Protein AF-A0A7S2IH27-F1 (afdb_monomer_lite)

Organism: NCBI:txid327968

Secondary structure (DSSP, 8-state):
---------BHHHHHHHTT----S-TTSPPPS---B--GGG-HHHHH-HHHHSPPPPPPHHHHTT-TT-PPTTPPP--TTTTTPPPPPTT---S--------HHHHHHTT---THHHHHHHHHHTTSHHHHH--TTS---------PPPS--

Sequence (152 aa):
EMMGTMPTTTLYEQMKGKGLFKEHFHQVKPAGRSITVPLADSSERNLQPEMYYPLPQTPIGERKYRRISHEPGEITVHHGLKDQRLPGEEFRYGVRGIKGCTAADTLKAGALFGVAEYKNSCAEAIYESNKQEPLGKPYIRGHELKMLPEGF

Radius of gyration: 52.25 Å; chains: 1; bounding box: 97×28×150 Å

Foldseek 3Di:
DDPPDDDQDFPVNVCVVVVVDPDPDPVDDDDDDTDRDRPCPDPVCVVCVCVVPPDDDDDPVCLLVDPPSDDPPDDDDHSVCPPPDDDDPPDDDDDDDPPDDDPVNVVCVPVDDDPRVVVVCVVCCVDPCCQCPPPPDHRDPPDDDDDDPPDD

Structure (mmCIF, N/CA/C/O backbone):
data_AF-A0A7S2IH27-F1
#
_entry.id   AF-A0A7S2IH27-F1
#
loop_
_atom_site.group_PDB
_atom_site.id
_atom_site.type_symbol
_atom_site.label_atom_id
_atom_site.label_alt_id
_atom_site.label_comp_id
_atom_site.label_asym_id
_atom_site.label_entity_id
_atom_site.label_seq_id
_atom_site.pdbx_PDB_ins_code
_atom_site.Cartn_x
_atom_site.Cartn_y
_atom_site.Cartn_z
_atom_site.occupancy
_atom_site.B_iso_or_equiv
_atom_site.auth_seq_id
_atom_site.auth_comp_id
_atom_site.auth_asym_id
_atom_site.auth_atom_id
_atom_site.pdbx_PDB_model_num
ATOM 1 N N . GLU A 1 1 ? 33.418 -18.860 -32.053 1.00 34.69 1 GLU A N 1
ATOM 2 C CA . GLU A 1 1 ? 33.359 -18.938 -33.528 1.00 34.69 1 GLU A CA 1
ATOM 3 C C . GLU A 1 1 ? 34.208 -17.818 -34.107 1.00 34.69 1 GLU A C 1
ATOM 5 O O . GLU A 1 1 ? 34.227 -16.732 -33.540 1.00 34.69 1 GLU A O 1
ATOM 10 N N . MET A 1 2 ? 35.001 -18.109 -35.138 1.00 33.66 2 MET A N 1
ATOM 11 C CA . MET A 1 2 ? 35.945 -17.160 -35.734 1.00 33.66 2 MET A CA 1
ATOM 12 C C . MET A 1 2 ? 35.185 -15.987 -36.370 1.00 33.66 2 MET A C 1
ATOM 14 O O . MET A 1 2 ? 34.375 -16.206 -37.268 1.00 33.66 2 MET A O 1
ATOM 18 N N . MET A 1 3 ? 35.460 -14.748 -35.942 1.00 38.94 3 MET A N 1
ATOM 19 C CA . MET A 1 3 ? 35.062 -13.553 -36.694 1.00 38.94 3 MET A CA 1
ATOM 20 C C . MET A 1 3 ? 35.810 -13.568 -38.029 1.00 38.94 3 MET A C 1
ATOM 22 O O . MET A 1 3 ? 36.968 -13.162 -38.110 1.00 38.94 3 MET A O 1
ATOM 26 N N . GLY A 1 4 ? 35.158 -14.091 -39.066 1.00 40.06 4 GLY A N 1
ATOM 27 C CA . GLY A 1 4 ? 35.641 -14.001 -40.435 1.00 40.06 4 GLY A CA 1
ATOM 28 C C . GLY A 1 4 ? 35.799 -12.533 -40.817 1.00 40.06 4 GLY A C 1
ATOM 29 O O . GLY A 1 4 ? 34.869 -11.738 -40.685 1.00 40.06 4 GLY A O 1
ATOM 30 N N . THR A 1 5 ? 36.993 -12.164 -41.265 1.00 44.47 5 THR A N 1
ATOM 31 C CA . THR A 1 5 ? 37.276 -10.856 -41.853 1.00 44.47 5 THR A CA 1
ATOM 32 C C . THR A 1 5 ? 36.323 -10.629 -43.025 1.00 44.47 5 THR A C 1
ATOM 34 O O . THR A 1 5 ? 36.426 -11.315 -44.042 1.00 44.47 5 THR A O 1
ATOM 37 N N . MET A 1 6 ? 35.373 -9.702 -42.879 1.00 53.47 6 MET A N 1
ATOM 38 C CA . MET A 1 6 ? 34.481 -9.294 -43.968 1.00 53.47 6 MET A CA 1
ATOM 39 C C . MET A 1 6 ? 35.316 -8.864 -45.187 1.00 53.47 6 MET A C 1
ATOM 41 O O . MET A 1 6 ? 36.297 -8.136 -45.007 1.00 53.47 6 MET A O 1
ATOM 45 N N . PRO A 1 7 ? 34.953 -9.269 -46.418 1.00 55.09 7 PRO A N 1
ATOM 46 C CA . PRO A 1 7 ? 35.707 -8.895 -47.605 1.00 55.09 7 PRO A CA 1
ATOM 47 C C . PRO A 1 7 ? 35.616 -7.379 -47.799 1.00 55.09 7 PRO A C 1
ATOM 49 O O . PRO A 1 7 ? 34.535 -6.816 -47.970 1.00 55.09 7 PRO A O 1
ATOM 52 N N . THR A 1 8 ? 36.758 -6.697 -47.755 1.00 56.47 8 THR A N 1
ATOM 53 C CA . THR A 1 8 ? 36.864 -5.286 -48.130 1.00 56.47 8 THR A CA 1
ATOM 54 C C . THR A 1 8 ? 36.680 -5.172 -49.640 1.00 56.47 8 THR A C 1
ATOM 56 O O . THR A 1 8 ? 37.641 -5.314 -50.390 1.00 56.47 8 THR A O 1
ATOM 59 N N . THR A 1 9 ? 35.450 -4.948 -50.101 1.00 66.06 9 THR A N 1
ATOM 60 C CA . THR A 1 9 ? 35.179 -4.649 -51.513 1.00 66.06 9 THR A CA 1
ATOM 61 C C . THR A 1 9 ? 35.623 -3.228 -51.823 1.00 66.06 9 THR A C 1
ATOM 63 O O . THR A 1 9 ? 35.250 -2.285 -51.122 1.00 66.06 9 THR A O 1
ATOM 66 N N . THR A 1 10 ? 36.410 -3.051 -52.877 1.00 75.31 10 THR A N 1
ATOM 67 C CA . THR A 1 10 ? 36.810 -1.710 -53.320 1.00 75.31 10 THR A CA 1
ATOM 68 C C . THR A 1 10 ? 35.607 -0.960 -53.908 1.00 75.31 10 THR A C 1
ATOM 70 O O . THR A 1 10 ? 34.702 -1.574 -54.477 1.00 75.31 10 THR A O 1
ATOM 73 N N . LEU A 1 11 ? 35.586 0.380 -53.819 1.00 73.81 11 LEU A N 1
ATOM 74 C CA . LEU A 1 11 ? 34.517 1.200 -54.422 1.00 73.81 11 LEU A CA 1
ATOM 75 C C . LEU A 1 11 ? 34.322 0.875 -55.915 1.00 73.81 11 LEU A C 1
ATOM 77 O O . LEU A 1 11 ? 33.201 0.840 -56.418 1.00 73.81 11 LEU A O 1
ATOM 81 N N . TYR A 1 12 ? 35.423 0.585 -56.611 1.00 76.38 12 TYR A N 1
ATOM 82 C CA . TYR A 1 12 ? 35.415 0.191 -58.014 1.00 76.38 12 TYR A CA 1
ATOM 83 C C . TYR A 1 12 ? 34.626 -1.105 -58.257 1.00 76.38 12 TYR A C 1
ATOM 85 O O . TYR A 1 12 ? 33.735 -1.130 -59.102 1.00 76.38 12 TYR A O 1
ATOM 93 N N . GLU A 1 13 ? 34.887 -2.167 -57.494 1.00 78.69 13 GLU A N 1
ATOM 94 C CA . GLU A 1 13 ? 34.153 -3.435 -57.620 1.00 78.69 13 GLU A CA 1
ATOM 95 C C . GLU A 1 13 ? 32.666 -3.264 -57.298 1.00 78.69 13 GLU A C 1
ATOM 97 O O . GLU A 1 13 ? 31.808 -3.807 -57.996 1.00 78.69 13 GLU A O 1
ATOM 102 N N . GLN A 1 14 ? 32.350 -2.445 -56.292 1.00 75.94 14 GLN A N 1
ATOM 103 C CA . GLN A 1 14 ? 30.973 -2.143 -55.915 1.00 75.94 14 GLN A CA 1
ATOM 104 C C . GLN A 1 14 ? 30.220 -1.397 -57.028 1.00 75.94 14 GLN A C 1
ATOM 106 O O . GLN A 1 14 ? 29.089 -1.751 -57.363 1.00 75.94 14 GLN A O 1
ATOM 111 N N . MET A 1 15 ? 30.831 -0.365 -57.615 1.00 77.12 15 MET A N 1
ATOM 112 C CA . MET A 1 15 ? 30.229 0.413 -58.702 1.00 77.12 15 MET A CA 1
ATOM 113 C C . MET A 1 15 ? 30.107 -0.399 -59.996 1.00 77.12 15 MET A C 1
ATOM 115 O O . MET A 1 15 ? 29.118 -0.245 -60.716 1.00 77.12 15 MET A O 1
ATOM 119 N N . LYS A 1 16 ? 31.059 -1.307 -60.254 1.00 80.00 16 LYS A N 1
ATOM 120 C CA . LYS A 1 16 ? 30.997 -2.260 -61.366 1.00 80.00 16 LYS A CA 1
ATOM 121 C C . LYS A 1 16 ? 29.837 -3.241 -61.208 1.00 80.00 16 LYS A C 1
ATOM 123 O O . LYS A 1 16 ? 29.059 -3.401 -62.141 1.00 80.00 16 LYS A O 1
ATOM 128 N N . GLY A 1 17 ? 29.662 -3.831 -60.023 1.00 79.69 17 GLY A N 1
ATOM 129 C CA . GLY A 1 17 ? 28.531 -4.722 -59.735 1.00 79.69 17 GLY A CA 1
ATOM 130 C C . GLY A 1 17 ? 27.166 -4.031 -59.846 1.00 79.69 17 GLY A C 1
ATOM 131 O O . GLY A 1 17 ? 26.196 -4.649 -60.272 1.00 79.69 17 GLY A O 1
ATOM 132 N N . LYS A 1 18 ? 27.096 -2.732 -59.526 1.00 81.81 18 LYS A N 1
ATOM 133 C CA . LYS A 1 18 ? 25.882 -1.909 -59.675 1.00 81.81 18 LYS A CA 1
ATOM 134 C C . LYS A 1 18 ? 25.623 -1.425 -61.110 1.00 81.81 18 LYS A C 1
ATOM 136 O O . LYS A 1 18 ? 24.619 -0.759 -61.334 1.00 81.81 18 LYS A O 1
ATOM 141 N N . GLY A 1 19 ? 26.517 -1.705 -62.063 1.00 81.69 19 GLY A N 1
ATOM 142 C CA . GLY A 1 19 ? 26.372 -1.266 -63.456 1.00 81.69 19 GLY A CA 1
ATOM 143 C C . GLY A 1 19 ? 26.432 0.254 -63.645 1.00 81.69 19 GLY A C 1
ATOM 144 O O . GLY A 1 19 ? 25.926 0.773 -64.634 1.00 81.69 19 GLY A O 1
ATOM 145 N N . LEU A 1 20 ? 27.035 0.984 -62.698 1.00 79.12 20 LEU A N 1
ATOM 146 C CA . LEU A 1 20 ? 27.126 2.450 -62.742 1.00 79.12 20 LEU A CA 1
ATOM 147 C C . LEU A 1 20 ? 28.209 2.948 -63.709 1.00 79.12 20 LEU A C 1
ATOM 149 O O . LEU A 1 20 ? 28.231 4.127 -64.061 1.00 79.12 20 LEU A O 1
ATOM 153 N N . PHE A 1 21 ? 29.116 2.066 -64.136 1.00 77.88 21 PHE A N 1
ATOM 154 C CA . PHE A 1 21 ? 30.118 2.390 -65.140 1.00 77.88 21 PHE A CA 1
ATOM 155 C C . PHE A 1 21 ? 29.574 2.162 -66.544 1.00 77.88 21 PHE A C 1
ATOM 157 O O . PHE A 1 21 ? 29.159 1.062 -66.904 1.00 77.88 21 PHE A O 1
ATOM 164 N N . LYS A 1 22 ? 29.669 3.199 -67.376 1.00 73.06 22 LYS A N 1
ATOM 165 C CA . LYS A 1 22 ? 29.538 3.062 -68.823 1.00 73.06 22 LYS A CA 1
ATOM 166 C C . LYS A 1 22 ? 30.888 2.602 -69.376 1.00 73.06 22 LYS A C 1
ATOM 168 O O . LYS A 1 22 ? 31.740 3.419 -69.717 1.00 73.06 22 LYS A O 1
ATOM 173 N N . GLU A 1 23 ? 31.124 1.293 -69.379 1.00 67.81 23 GLU A N 1
ATOM 174 C CA . GLU A 1 23 ? 32.375 0.728 -69.890 1.00 67.81 23 GLU A CA 1
ATOM 175 C C . GLU A 1 23 ? 32.394 0.823 -71.427 1.00 67.81 23 GLU A C 1
ATOM 177 O O . GLU A 1 23 ? 31.712 0.083 -72.128 1.00 67.81 23 GLU A O 1
ATOM 182 N N . HIS A 1 24 ? 33.177 1.759 -71.973 1.00 70.88 24 HIS A N 1
ATOM 183 C CA . HIS A 1 24 ? 33.409 1.839 -73.421 1.00 70.88 24 HIS A CA 1
ATOM 184 C C . HIS A 1 24 ? 34.331 0.714 -73.923 1.00 70.88 24 HIS A C 1
ATOM 186 O O . HIS A 1 24 ? 34.202 0.275 -75.063 1.00 70.88 24 HIS A O 1
ATOM 192 N N . PHE A 1 25 ? 35.228 0.216 -73.061 1.00 74.81 25 PHE A N 1
ATOM 193 C CA . PHE A 1 25 ? 36.188 -0.845 -73.372 1.00 74.81 25 PHE A CA 1
ATOM 194 C C . PHE A 1 25 ? 36.342 -1.806 -72.183 1.00 74.81 25 PHE A C 1
ATOM 196 O O . PHE A 1 25 ? 37.187 -1.600 -71.316 1.00 74.81 25 PHE A O 1
ATOM 203 N N . HIS A 1 26 ? 35.562 -2.890 -72.161 1.00 69.56 26 HIS A N 1
ATOM 204 C CA . HIS A 1 26 ? 35.528 -3.863 -71.052 1.00 69.56 26 HIS A CA 1
ATOM 205 C C . HIS A 1 26 ? 36.870 -4.568 -70.759 1.00 69.56 26 HIS A C 1
ATOM 207 O O . HIS A 1 26 ? 37.068 -5.130 -69.683 1.00 69.56 26 HIS A O 1
ATOM 213 N N . GLN A 1 27 ? 37.793 -4.576 -71.725 1.00 80.19 27 GLN A N 1
ATOM 214 C CA . GLN A 1 27 ? 39.084 -5.266 -71.621 1.00 80.19 27 GLN A CA 1
ATOM 215 C C . GLN A 1 27 ? 40.177 -4.414 -70.959 1.00 80.19 27 GLN A C 1
ATOM 217 O O . GLN A 1 27 ? 41.196 -4.952 -70.529 1.00 80.19 27 GLN A O 1
ATOM 222 N N . VAL A 1 28 ? 39.985 -3.095 -70.864 1.00 78.00 28 VAL A N 1
ATOM 223 C CA . VAL A 1 28 ? 40.995 -2.177 -70.329 1.00 78.00 28 VAL A CA 1
ATOM 224 C C . VAL A 1 28 ? 40.669 -1.868 -68.874 1.00 78.00 28 VAL A C 1
ATOM 226 O O . VAL A 1 28 ? 39.626 -1.298 -68.563 1.00 78.00 28 VAL A O 1
ATOM 229 N N . LYS A 1 29 ? 41.574 -2.237 -67.961 1.00 72.94 29 LYS A N 1
ATOM 230 C CA . LYS A 1 29 ? 41.436 -1.886 -66.543 1.00 72.94 29 LYS A CA 1
ATOM 231 C C . LYS A 1 29 ? 41.686 -0.383 -66.359 1.00 72.94 29 LYS A C 1
ATOM 233 O O . LYS A 1 29 ? 42.653 0.128 -66.925 1.00 72.94 29 LYS A O 1
ATOM 238 N N . PRO A 1 30 ? 40.875 0.325 -65.557 1.00 76.06 30 PRO A N 1
ATOM 239 C CA . PRO A 1 30 ? 41.142 1.723 -65.256 1.00 76.06 30 PRO A CA 1
ATOM 240 C C . PRO A 1 30 ? 42.423 1.851 -64.428 1.00 76.06 30 PRO A C 1
ATOM 242 O O . PRO A 1 30 ? 42.680 1.057 -63.521 1.00 76.06 30 PRO A O 1
ATOM 245 N N . ALA A 1 31 ? 43.222 2.868 -64.736 1.00 76.19 31 ALA A N 1
ATOM 246 C CA . ALA A 1 31 ? 44.395 3.227 -63.955 1.00 76.19 31 ALA A CA 1
ATOM 247 C C . ALA A 1 31 ? 43.991 4.202 -62.838 1.00 76.19 31 ALA A C 1
ATOM 249 O O . ALA A 1 31 ? 43.363 5.225 -63.103 1.00 76.19 31 ALA A O 1
ATOM 250 N N . GLY A 1 32 ? 44.340 3.895 -61.587 1.00 78.50 32 GLY A N 1
ATOM 251 C CA . GLY A 1 32 ? 44.062 4.766 -60.443 1.00 78.50 32 GLY A CA 1
ATOM 252 C C . GLY A 1 32 ? 43.978 4.016 -59.115 1.00 78.50 32 GLY A C 1
ATOM 253 O O . GLY A 1 32 ? 43.843 2.794 -59.077 1.00 78.50 32 GLY A O 1
ATOM 254 N N . ARG A 1 33 ? 44.060 4.756 -58.003 1.00 77.75 33 ARG A N 1
ATOM 255 C CA . ARG A 1 33 ? 43.901 4.201 -56.653 1.00 77.75 33 ARG A CA 1
ATOM 256 C C . ARG A 1 33 ? 42.415 4.122 -56.312 1.00 77.75 33 ARG A C 1
ATOM 258 O O . ARG A 1 33 ? 41.771 5.151 -56.134 1.00 77.75 33 ARG A O 1
ATOM 265 N N . SER A 1 34 ? 41.873 2.915 -56.182 1.00 75.44 34 SER A N 1
ATOM 266 C CA . SER A 1 34 ? 40.530 2.728 -55.631 1.00 75.44 34 SER A CA 1
ATOM 267 C C . SER A 1 34 ? 40.554 2.949 -54.121 1.00 75.44 34 SER A C 1
ATOM 269 O O . SER A 1 34 ? 41.383 2.362 -53.421 1.00 75.44 34 SER A O 1
ATOM 271 N N . ILE A 1 35 ? 39.629 3.757 -53.607 1.00 74.56 35 ILE A N 1
ATOM 272 C CA . ILE A 1 35 ? 39.414 3.856 -52.164 1.00 74.56 35 ILE A CA 1
ATOM 273 C C . ILE A 1 35 ? 38.787 2.554 -51.654 1.00 74.56 35 ILE A C 1
ATOM 275 O O . ILE A 1 35 ? 37.794 2.054 -52.193 1.00 74.56 35 ILE A O 1
ATOM 279 N N . THR A 1 36 ? 39.397 1.979 -50.623 1.00 72.62 36 THR A N 1
ATOM 280 C CA . THR A 1 36 ? 38.790 0.912 -49.834 1.00 72.62 36 THR A CA 1
ATOM 281 C C . THR A 1 36 ? 37.828 1.579 -48.869 1.00 72.62 36 THR A C 1
ATOM 283 O O . THR A 1 36 ? 38.269 2.210 -47.911 1.00 72.62 36 THR A O 1
ATOM 286 N N . VAL A 1 37 ? 36.529 1.483 -49.139 1.00 66.25 37 VAL A N 1
ATOM 287 C CA . VAL A 1 37 ? 35.520 1.846 -48.145 1.00 66.25 37 VAL A CA 1
ATOM 288 C C . VAL A 1 37 ? 35.384 0.627 -47.237 1.00 66.25 37 VAL A C 1
ATOM 290 O O . VAL A 1 37 ? 34.972 -0.430 -47.725 1.00 66.25 37 VAL A O 1
ATOM 293 N N . PRO A 1 38 ? 35.772 0.702 -45.951 1.00 68.25 38 PRO A N 1
ATOM 294 C CA . PRO A 1 38 ? 35.488 -0.381 -45.027 1.00 68.25 38 PRO A CA 1
ATOM 295 C C . PRO A 1 38 ? 33.977 -0.588 -45.039 1.00 68.25 38 PRO A C 1
ATOM 297 O O . PRO A 1 38 ? 33.228 0.362 -44.833 1.00 68.25 38 PRO A O 1
ATOM 300 N N . LEU A 1 39 ? 33.508 -1.816 -45.270 1.00 65.69 39 LEU A N 1
ATOM 301 C CA . LEU A 1 39 ? 32.069 -2.105 -45.287 1.00 65.69 39 LEU A CA 1
ATOM 302 C C . LEU A 1 39 ? 31.387 -1.671 -43.972 1.00 65.69 39 LEU A C 1
ATOM 304 O O . LEU A 1 39 ? 30.192 -1.405 -43.949 1.00 65.69 39 LEU A O 1
ATOM 308 N N . ALA A 1 40 ? 32.161 -1.566 -42.888 1.00 66.06 40 ALA A N 1
ATOM 309 C CA . ALA A 1 40 ? 31.737 -1.056 -41.593 1.00 66.06 40 ALA A CA 1
ATOM 310 C C . ALA A 1 40 ? 31.374 0.447 -41.555 1.00 66.06 40 ALA A C 1
ATOM 312 O O . ALA A 1 40 ? 30.651 0.836 -40.645 1.00 66.06 40 ALA A O 1
ATOM 313 N N . ASP A 1 41 ? 31.802 1.262 -42.525 1.00 73.38 41 ASP A N 1
ATOM 314 C CA . ASP A 1 41 ? 31.659 2.732 -42.512 1.00 73.38 41 ASP A CA 1
ATOM 315 C C . ASP A 1 41 ? 30.734 3.273 -43.626 1.00 73.38 41 ASP A C 1
ATOM 317 O O . ASP A 1 41 ? 30.852 4.395 -44.114 1.00 73.38 41 ASP A O 1
ATOM 321 N N . SER A 1 42 ? 29.804 2.445 -44.105 1.00 80.50 42 SER A N 1
ATOM 322 C CA . SER A 1 42 ? 28.766 2.896 -45.041 1.00 80.50 42 SER A CA 1
ATOM 323 C C . SER A 1 42 ? 27.756 3.822 -44.346 1.00 80.50 42 SER A C 1
ATOM 325 O O . SER A 1 42 ? 27.396 3.575 -43.193 1.00 80.50 42 SER A O 1
ATOM 327 N N . SER A 1 43 ? 27.198 4.803 -45.066 1.00 82.19 43 SER A N 1
ATOM 328 C CA . SER A 1 43 ? 26.167 5.708 -44.526 1.00 82.19 43 SER A CA 1
ATOM 329 C C . SER A 1 43 ? 24.938 4.975 -43.980 1.00 82.19 43 SER A C 1
ATOM 331 O O . SER A 1 43 ? 24.396 5.379 -42.958 1.00 82.19 43 SER A O 1
ATOM 333 N N . GLU A 1 44 ? 24.527 3.877 -44.615 1.00 83.88 44 GLU A N 1
ATOM 334 C CA . GLU A 1 44 ? 23.402 3.040 -44.177 1.00 83.88 44 GLU A CA 1
ATOM 335 C C . GLU A 1 44 ? 23.624 2.485 -42.761 1.00 83.88 44 GLU A C 1
ATOM 337 O O . GLU A 1 44 ? 22.772 2.633 -41.886 1.00 83.88 44 GLU A O 1
ATOM 342 N N . ARG A 1 45 ? 24.817 1.935 -42.503 1.00 83.56 45 ARG A N 1
ATOM 343 C CA . ARG A 1 45 ? 25.194 1.411 -41.181 1.00 83.56 45 ARG A CA 1
ATOM 344 C C . ARG A 1 45 ? 25.325 2.496 -40.119 1.00 83.56 45 ARG A C 1
ATOM 346 O O . ARG A 1 45 ? 24.996 2.245 -38.965 1.00 83.56 45 ARG A O 1
ATOM 353 N N . ASN A 1 46 ? 25.764 3.691 -40.511 1.00 82.44 46 ASN A N 1
ATOM 354 C CA . ASN A 1 46 ? 25.876 4.837 -39.608 1.00 82.44 46 ASN A CA 1
ATOM 355 C C . ASN A 1 46 ? 24.499 5.423 -39.245 1.00 82.44 46 ASN A C 1
ATOM 357 O O . ASN A 1 46 ? 24.323 5.921 -38.136 1.00 82.44 46 ASN A O 1
ATOM 361 N N . LEU A 1 47 ? 23.514 5.342 -40.149 1.00 87.56 47 LEU A N 1
ATOM 362 C CA . LEU A 1 47 ? 22.137 5.779 -39.893 1.00 87.56 47 LEU A CA 1
ATOM 363 C C . LEU A 1 47 ? 21.352 4.790 -39.023 1.00 87.56 47 LEU A C 1
ATOM 365 O O . LEU A 1 47 ? 20.500 5.212 -38.244 1.00 87.56 47 LEU A O 1
ATOM 369 N N . GLN A 1 48 ? 21.621 3.488 -39.151 1.00 85.88 48 GLN A N 1
ATOM 370 C CA . GLN A 1 48 ? 20.918 2.432 -38.414 1.00 85.88 48 GLN A CA 1
ATOM 371 C C . GLN A 1 48 ? 21.883 1.541 -37.619 1.00 85.88 48 GLN A C 1
ATOM 373 O O . GLN A 1 48 ? 21.943 0.330 -37.852 1.00 85.88 48 GLN A O 1
ATOM 378 N N . PRO A 1 49 ? 22.630 2.102 -36.651 1.00 83.38 49 PRO A N 1
ATOM 379 C CA . PRO A 1 49 ? 23.621 1.339 -35.901 1.00 83.38 49 PRO A CA 1
ATOM 380 C C . PRO A 1 49 ? 22.988 0.175 -35.131 1.00 83.38 49 PRO A C 1
ATOM 382 O O . PRO A 1 49 ? 23.588 -0.888 -35.062 1.00 83.38 49 PRO A O 1
ATOM 385 N N . GLU A 1 50 ? 21.751 0.320 -34.654 1.00 84.25 50 GLU A N 1
ATOM 386 C CA . GLU A 1 50 ? 21.015 -0.718 -33.913 1.00 84.25 50 GLU A CA 1
ATOM 387 C C . GLU A 1 50 ? 20.863 -2.043 -34.687 1.00 84.25 50 GLU A C 1
ATOM 389 O O . GLU A 1 50 ? 20.839 -3.113 -34.082 1.00 84.25 50 GLU A O 1
ATOM 394 N N . MET A 1 51 ? 20.780 -1.997 -36.024 1.00 85.88 51 MET A N 1
ATOM 395 C CA . MET A 1 51 ? 20.588 -3.192 -36.859 1.00 85.88 51 MET A CA 1
ATOM 396 C C . MET A 1 51 ? 21.904 -3.921 -37.161 1.00 85.88 51 MET A C 1
ATOM 398 O O . MET A 1 51 ? 21.932 -5.149 -37.231 1.00 85.88 51 MET A O 1
ATOM 402 N N . TYR A 1 52 ? 22.996 -3.177 -37.354 1.00 84.81 52 TYR A N 1
ATOM 403 C CA . TYR A 1 52 ? 24.294 -3.736 -37.755 1.00 84.81 52 TY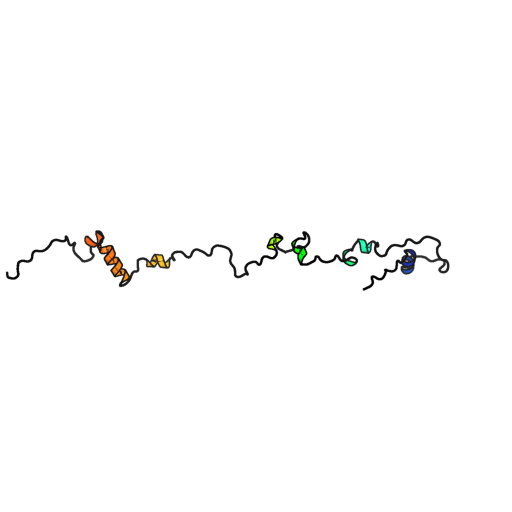R A CA 1
ATOM 404 C C . TYR A 1 52 ? 25.262 -3.928 -36.582 1.00 84.81 52 TYR A C 1
ATOM 406 O O . TYR A 1 52 ? 26.152 -4.776 -36.653 1.00 84.81 52 TYR A O 1
ATOM 414 N N . TYR A 1 53 ? 25.082 -3.156 -35.511 1.00 84.75 53 TYR A N 1
ATOM 415 C CA . TYR A 1 53 ? 25.888 -3.138 -34.293 1.00 84.75 53 TYR A CA 1
ATOM 416 C C . TYR A 1 53 ? 24.960 -3.197 -33.068 1.00 84.75 53 TYR A C 1
ATOM 418 O O . TYR A 1 53 ? 24.839 -2.211 -32.337 1.00 84.75 53 TYR A O 1
ATOM 426 N N . PRO A 1 54 ? 24.273 -4.333 -32.840 1.00 83.19 54 PRO A N 1
ATOM 427 C CA . PRO A 1 54 ? 23.321 -4.445 -31.745 1.00 83.19 54 PRO A CA 1
ATOM 428 C C . PRO A 1 54 ? 24.022 -4.205 -30.407 1.00 83.19 54 PRO A C 1
ATOM 430 O O . PRO A 1 54 ? 25.052 -4.821 -30.107 1.00 83.19 54 PRO A O 1
ATOM 433 N N . LEU A 1 55 ? 23.458 -3.313 -29.589 1.00 82.38 55 LEU A N 1
ATOM 434 C CA . LEU A 1 55 ? 24.010 -3.039 -28.271 1.00 82.38 55 LEU A CA 1
ATOM 435 C C . LEU A 1 55 ? 23.864 -4.287 -27.388 1.00 82.38 55 LEU A C 1
ATOM 437 O O . LEU A 1 55 ? 22.776 -4.868 -27.307 1.00 82.38 55 LEU A O 1
ATOM 441 N N . PRO A 1 56 ? 24.925 -4.700 -26.673 1.00 86.62 56 PRO A N 1
ATOM 442 C CA . PRO A 1 56 ? 24.796 -5.773 -25.705 1.00 86.62 56 PRO A CA 1
ATOM 443 C C . PRO A 1 56 ? 23.811 -5.356 -24.610 1.00 86.62 56 PRO A C 1
ATOM 445 O O . PRO A 1 56 ? 23.850 -4.231 -24.098 1.00 86.62 56 PRO A O 1
ATOM 448 N N . GLN A 1 57 ? 22.923 -6.274 -24.228 1.00 84.94 57 GLN A N 1
ATOM 449 C CA . GLN A 1 57 ? 21.969 -6.007 -23.160 1.00 84.94 57 GLN A CA 1
ATOM 450 C C . GLN A 1 57 ? 22.682 -5.786 -21.826 1.00 84.94 57 GLN A C 1
ATOM 452 O O . GLN A 1 57 ? 23.724 -6.372 -21.533 1.00 84.94 57 GLN A O 1
ATOM 457 N N . THR A 1 58 ? 22.069 -4.966 -20.972 1.00 85.88 58 THR A N 1
ATOM 458 C CA . THR A 1 58 ? 22.593 -4.747 -19.623 1.00 85.88 58 THR A CA 1
ATOM 459 C C . THR A 1 58 ? 22.468 -6.039 -18.799 1.00 85.88 58 THR A C 1
ATOM 461 O O . THR A 1 58 ? 21.370 -6.615 -18.766 1.00 85.88 58 THR A O 1
ATOM 464 N N . PRO A 1 59 ? 23.531 -6.480 -18.099 1.00 88.81 59 PRO A N 1
ATOM 465 C CA . PRO A 1 59 ? 23.479 -7.624 -17.191 1.00 88.81 59 PRO A CA 1
ATOM 466 C C . PRO A 1 59 ? 22.417 -7.446 -16.101 1.00 88.81 59 PRO A C 1
ATOM 468 O O . PRO A 1 59 ? 22.268 -6.357 -15.550 1.00 88.81 59 PRO A O 1
ATOM 471 N N . ILE A 1 60 ? 21.698 -8.518 -15.756 1.00 86.06 60 ILE A N 1
ATOM 472 C CA . ILE A 1 60 ? 20.523 -8.465 -14.863 1.00 86.06 60 ILE A CA 1
ATOM 473 C C . ILE A 1 60 ? 20.855 -7.824 -13.504 1.00 86.06 60 ILE A C 1
ATOM 475 O O . ILE A 1 60 ? 20.119 -6.950 -13.052 1.00 86.06 60 ILE A O 1
ATOM 479 N N . GLY A 1 61 ? 21.984 -8.192 -12.886 1.00 85.88 61 GLY A N 1
ATOM 480 C CA . GLY A 1 61 ? 22.388 -7.661 -11.577 1.00 85.88 61 GLY A CA 1
ATOM 481 C C . GLY A 1 61 ? 22.744 -6.169 -11.578 1.00 85.88 61 GLY A C 1
ATOM 482 O O . GLY A 1 61 ? 22.601 -5.498 -10.558 1.00 85.88 61 GLY A O 1
ATOM 483 N N . GLU A 1 62 ? 23.158 -5.633 -12.727 1.00 87.38 62 GLU A N 1
ATOM 484 C CA . GLU A 1 62 ? 23.567 -4.233 -12.874 1.00 87.38 62 GLU A CA 1
ATOM 485 C C . GLU A 1 62 ? 22.429 -3.320 -13.335 1.00 87.38 62 GLU A C 1
ATOM 487 O O . GLU A 1 62 ? 22.515 -2.102 -13.163 1.00 87.38 62 GLU A O 1
ATOM 492 N N . ARG A 1 63 ? 21.343 -3.886 -13.890 1.00 86.56 63 ARG A N 1
ATOM 493 C CA . ARG A 1 63 ? 20.186 -3.115 -14.379 1.00 86.56 63 ARG A CA 1
ATOM 494 C C . ARG A 1 63 ? 19.680 -2.153 -13.315 1.00 86.56 63 ARG A C 1
ATOM 496 O O . ARG A 1 63 ? 19.526 -0.975 -13.599 1.00 86.56 63 ARG A O 1
ATOM 503 N N . LYS A 1 64 ? 19.545 -2.594 -12.062 1.00 86.50 64 LYS A N 1
ATOM 504 C CA . LYS A 1 64 ? 19.012 -1.741 -10.989 1.00 86.50 64 LYS A CA 1
ATOM 505 C C . LYS A 1 64 ? 19.796 -0.449 -10.746 1.00 86.50 64 LYS A C 1
ATOM 507 O O . LYS A 1 64 ? 19.193 0.486 -10.237 1.00 86.50 64 LYS A O 1
ATOM 512 N N . TYR A 1 65 ? 21.077 -0.378 -11.121 1.00 87.25 65 TYR A N 1
ATOM 513 C CA . TYR A 1 65 ? 21.932 0.807 -10.969 1.00 87.25 65 TYR A CA 1
ATOM 514 C C . TYR A 1 65 ? 22.008 1.677 -12.236 1.00 87.25 65 TYR A C 1
ATOM 516 O O . TYR A 1 65 ? 22.522 2.794 -12.192 1.00 87.25 65 TYR A O 1
ATOM 524 N N . ARG A 1 66 ? 21.519 1.194 -13.387 1.00 84.94 66 ARG A N 1
ATOM 525 C CA . ARG A 1 66 ? 21.614 1.919 -14.660 1.00 84.94 66 ARG A CA 1
ATOM 526 C C . ARG A 1 66 ? 20.470 2.907 -14.849 1.00 84.94 66 ARG A C 1
ATOM 528 O O . ARG A 1 66 ? 19.314 2.508 -14.955 1.00 84.94 66 ARG A O 1
ATOM 535 N N . ARG A 1 67 ? 20.831 4.171 -15.101 1.00 78.81 67 ARG A N 1
ATOM 536 C CA . ARG A 1 67 ? 19.908 5.283 -15.401 1.00 78.81 67 ARG A CA 1
ATOM 537 C C . ARG A 1 67 ? 18.935 5.017 -16.561 1.00 78.81 67 ARG A C 1
ATOM 539 O O . ARG A 1 67 ? 17.813 5.495 -16.523 1.00 78.81 67 ARG A O 1
ATOM 546 N N . ILE A 1 68 ? 19.378 4.304 -17.598 1.00 72.44 68 ILE A N 1
ATOM 547 C CA . ILE A 1 68 ? 18.630 4.118 -18.862 1.00 72.44 68 ILE A CA 1
ATOM 548 C C . ILE A 1 68 ? 17.846 2.791 -18.873 1.00 72.44 68 ILE A C 1
ATOM 550 O O . ILE A 1 68 ? 17.098 2.514 -19.797 1.00 72.44 68 ILE A O 1
ATOM 554 N N . SER A 1 69 ? 17.995 1.950 -17.847 1.00 70.25 69 SER A N 1
ATOM 555 C CA . SER A 1 69 ? 17.416 0.597 -17.852 1.00 70.25 69 SER A CA 1
ATOM 556 C C . SER A 1 69 ? 15.932 0.523 -17.480 1.00 70.25 69 SER A C 1
ATOM 558 O O . SER A 1 69 ? 15.395 -0.578 -17.380 1.00 70.25 69 SER A O 1
ATOM 560 N N . HIS A 1 70 ? 15.290 1.666 -17.240 1.00 77.00 70 HIS A N 1
ATOM 561 C CA . HIS A 1 70 ? 13.888 1.727 -16.855 1.00 77.00 70 HIS A CA 1
ATOM 562 C C . HIS A 1 70 ? 13.005 1.669 -18.093 1.00 77.00 70 HIS A C 1
ATOM 564 O O . HIS A 1 70 ? 13.074 2.546 -18.957 1.00 77.00 70 HIS A O 1
ATOM 570 N N . GLU A 1 71 ? 12.183 0.629 -18.172 1.00 82.50 71 GLU A N 1
ATOM 571 C CA . GLU A 1 71 ? 11.183 0.511 -19.223 1.00 82.50 71 GLU A CA 1
ATOM 572 C C . GLU A 1 71 ? 10.057 1.533 -19.010 1.00 82.50 71 GLU A C 1
ATOM 574 O O . GLU A 1 71 ? 9.739 1.901 -17.871 1.00 82.50 71 GLU A O 1
ATOM 579 N N . PRO A 1 72 ? 9.438 2.020 -20.096 1.00 86.81 72 PRO A N 1
ATOM 580 C CA . PRO A 1 72 ? 8.289 2.902 -19.981 1.00 86.81 72 PRO A CA 1
ATOM 581 C C . PRO A 1 72 ? 7.163 2.204 -19.204 1.00 86.81 72 PRO A C 1
ATOM 583 O O . PRO A 1 72 ? 6.766 1.090 -19.530 1.00 86.81 72 PRO A O 1
ATOM 586 N N . GLY A 1 73 ? 6.641 2.879 -18.176 1.00 85.50 73 GLY A N 1
ATOM 587 C CA . GLY A 1 73 ? 5.595 2.343 -17.298 1.00 85.50 73 GLY A CA 1
ATOM 588 C C . GLY A 1 73 ? 6.106 1.632 -16.040 1.00 85.50 73 GLY A C 1
ATOM 589 O O . GLY A 1 73 ? 5.291 1.264 -15.196 1.00 85.50 73 GLY A O 1
ATOM 590 N N . GLU A 1 74 ? 7.423 1.477 -15.862 1.00 85.94 74 GLU A N 1
ATOM 591 C CA . GLU A 1 74 ? 7.988 0.973 -14.607 1.00 85.94 74 GLU A CA 1
ATOM 592 C C . GLU A 1 74 ? 7.932 2.053 -13.507 1.00 85.94 74 GLU A C 1
ATOM 594 O O . GLU A 1 74 ? 8.193 3.234 -13.746 1.00 85.94 74 GLU A O 1
ATOM 599 N N . ILE A 1 75 ? 7.621 1.652 -12.270 1.00 84.75 75 ILE A N 1
ATOM 600 C CA . ILE A 1 75 ? 7.723 2.541 -11.109 1.00 84.75 75 ILE A CA 1
ATOM 601 C C . ILE A 1 75 ? 9.206 2.742 -10.784 1.00 84.75 75 ILE A C 1
ATOM 603 O O . ILE A 1 75 ? 9.913 1.797 -10.427 1.00 84.75 75 ILE A O 1
ATOM 607 N N . THR A 1 76 ? 9.683 3.983 -10.865 1.00 85.81 76 THR A N 1
ATOM 608 C CA . THR A 1 76 ? 11.059 4.319 -10.486 1.00 85.81 76 THR A CA 1
ATOM 609 C C . THR A 1 76 ? 11.211 4.282 -8.968 1.00 85.81 76 THR A C 1
ATOM 611 O O . THR A 1 76 ? 10.613 5.082 -8.251 1.00 85.81 76 THR A O 1
ATOM 614 N N . VAL A 1 77 ? 12.052 3.373 -8.477 1.00 87.25 77 VAL A N 1
ATOM 615 C CA . VAL A 1 77 ? 12.369 3.223 -7.051 1.00 87.25 77 VAL A CA 1
ATOM 616 C C . VAL A 1 77 ? 13.876 3.358 -6.839 1.00 87.25 77 VA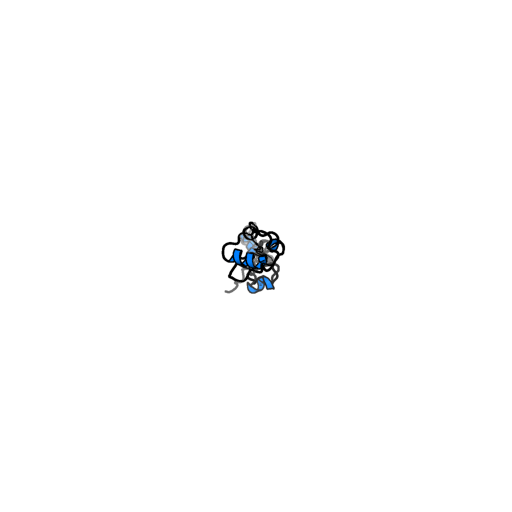L A C 1
ATOM 618 O O . VAL A 1 77 ? 14.670 3.089 -7.741 1.00 87.25 77 VAL A O 1
ATOM 621 N N . HIS A 1 78 ? 14.285 3.760 -5.635 1.00 89.81 78 HIS A N 1
ATOM 622 C CA . HIS A 1 78 ? 15.695 3.790 -5.249 1.00 89.81 78 HIS A CA 1
ATOM 623 C C . HIS A 1 78 ? 16.358 2.406 -5.409 1.00 89.81 78 HIS A C 1
ATOM 625 O O . HIS A 1 78 ? 15.720 1.379 -5.174 1.00 89.81 78 HIS A O 1
ATOM 631 N N . HIS A 1 79 ? 17.655 2.368 -5.739 1.00 89.38 79 HIS A N 1
ATOM 632 C CA . HIS A 1 79 ? 18.394 1.131 -6.042 1.00 89.38 79 HIS A CA 1
ATOM 633 C C . HIS A 1 79 ? 18.282 0.057 -4.950 1.00 89.38 79 HIS A C 1
ATOM 635 O O . HIS A 1 79 ? 18.169 -1.126 -5.257 1.00 89.38 79 HIS A O 1
ATOM 641 N N . GLY A 1 80 ? 18.282 0.469 -3.678 1.00 89.62 80 GLY A N 1
ATOM 642 C CA . GLY A 1 80 ? 18.140 -0.440 -2.534 1.00 89.62 80 GLY A CA 1
ATOM 643 C C . GLY A 1 80 ? 16.729 -1.007 -2.329 1.00 89.62 80 GLY A C 1
ATOM 644 O O . GLY A 1 80 ? 16.575 -1.974 -1.595 1.00 89.62 80 GLY A O 1
ATOM 645 N N . LEU A 1 81 ? 15.711 -0.424 -2.968 1.00 88.56 81 LEU A N 1
ATOM 646 C CA . LEU A 1 81 ? 14.305 -0.814 -2.822 1.00 88.56 81 LEU A CA 1
ATOM 647 C C . LEU A 1 81 ? 13.768 -1.590 -4.037 1.00 88.56 81 LEU A C 1
ATOM 649 O O . LEU A 1 81 ? 12.685 -2.154 -3.950 1.00 88.56 81 LEU A O 1
ATOM 653 N N . LYS A 1 82 ? 14.512 -1.666 -5.154 1.00 86.38 82 LYS A N 1
ATOM 654 C CA . LYS A 1 82 ? 14.108 -2.428 -6.358 1.00 86.38 82 LYS A CA 1
ATOM 655 C C . LYS A 1 82 ? 13.832 -3.911 -6.069 1.00 86.38 82 LYS A C 1
ATOM 657 O O . LYS A 1 82 ? 12.963 -4.496 -6.702 1.00 86.38 82 LYS A O 1
ATOM 662 N N . ASP A 1 83 ? 14.549 -4.495 -5.110 1.00 85.94 83 ASP A N 1
ATOM 663 C CA . ASP A 1 83 ? 14.410 -5.907 -4.727 1.00 85.94 83 ASP A CA 1
ATOM 664 C C . ASP A 1 83 ? 13.365 -6.117 -3.605 1.00 85.94 83 ASP A C 1
ATOM 666 O O . ASP A 1 83 ? 13.128 -7.245 -3.161 1.00 85.94 83 ASP A O 1
ATOM 670 N N . GLN A 1 84 ? 12.739 -5.040 -3.111 1.00 87.88 84 GLN A N 1
ATOM 671 C CA . GLN A 1 84 ? 11.772 -5.111 -2.021 1.00 87.88 84 GLN A CA 1
ATOM 672 C C . GLN A 1 84 ? 10.443 -5.686 -2.516 1.00 87.88 84 GLN A C 1
ATOM 674 O O . GLN A 1 84 ? 9.789 -5.139 -3.402 1.00 87.88 84 GLN A O 1
ATOM 679 N N . ARG A 1 85 ? 9.995 -6.772 -1.881 1.00 88.25 85 ARG A N 1
ATOM 680 C CA . ARG A 1 85 ? 8.668 -7.339 -2.132 1.00 88.25 85 ARG A CA 1
ATOM 681 C C . ARG A 1 85 ? 7.611 -6.474 -1.463 1.00 88.25 85 ARG A C 1
ATOM 683 O O . ARG A 1 85 ? 7.604 -6.333 -0.239 1.00 88.25 85 ARG A O 1
ATOM 690 N N . LEU A 1 86 ? 6.722 -5.907 -2.269 1.00 86.75 86 LEU A N 1
ATOM 691 C CA . LEU A 1 86 ? 5.543 -5.226 -1.758 1.00 86.75 86 LEU A CA 1
ATOM 692 C C . LEU A 1 86 ? 4.535 -6.257 -1.214 1.00 86.75 86 LEU A C 1
ATOM 694 O O . LEU A 1 86 ? 4.481 -7.386 -1.712 1.00 86.75 86 LEU A O 1
ATOM 698 N N . PRO A 1 87 ? 3.745 -5.893 -0.190 1.00 90.50 87 PRO A N 1
ATOM 699 C CA . PRO A 1 87 ? 2.574 -6.656 0.222 1.00 90.50 87 PRO A CA 1
ATOM 700 C C . PRO A 1 87 ? 1.674 -6.998 -0.974 1.00 90.50 87 PRO A C 1
ATOM 702 O O . PRO A 1 87 ? 1.510 -6.177 -1.877 1.00 90.50 87 PRO A O 1
ATOM 705 N N . GLY A 1 88 ? 1.092 -8.201 -0.973 1.00 89.12 88 GLY A N 1
ATOM 706 C CA . GLY A 1 88 ? 0.174 -8.643 -2.028 1.00 89.12 88 GLY A CA 1
ATOM 707 C C . GLY A 1 88 ? -1.108 -7.805 -2.101 1.00 89.12 88 GLY A C 1
ATOM 708 O O . GLY A 1 88 ? -1.405 -7.024 -1.199 1.00 89.12 88 GLY A O 1
ATOM 709 N N . GLU A 1 89 ? -1.900 -7.997 -3.157 1.00 86.12 89 GLU A N 1
ATOM 710 C CA . GLU A 1 89 ? -3.095 -7.180 -3.452 1.00 86.12 89 GLU A CA 1
ATOM 711 C C . GLU A 1 89 ? -4.182 -7.217 -2.362 1.00 86.12 89 GLU A C 1
ATOM 713 O O . GLU A 1 89 ? -4.987 -6.289 -2.232 1.00 86.12 89 GLU A O 1
ATOM 718 N N . GLU A 1 90 ? -4.196 -8.271 -1.545 1.00 88.88 90 GLU A N 1
ATOM 719 C CA . GLU A 1 90 ? -5.105 -8.413 -0.404 1.00 88.88 90 GLU A CA 1
ATOM 720 C C . GLU A 1 90 ? -4.762 -7.462 0.751 1.00 88.88 90 GLU A C 1
ATOM 722 O O . GLU A 1 90 ? -5.608 -7.148 1.598 1.00 88.88 90 GLU A O 1
ATOM 727 N N . PHE A 1 91 ? -3.518 -6.986 0.806 1.00 88.94 91 PHE A N 1
ATOM 728 C CA . PHE A 1 91 ? -3.075 -6.079 1.845 1.00 88.94 91 PHE A CA 1
ATOM 729 C C . PHE A 1 91 ? -3.671 -4.687 1.621 1.00 88.94 91 PHE A C 1
ATOM 731 O O . PHE A 1 91 ? -3.553 -4.076 0.560 1.00 88.94 91 PHE A O 1
ATOM 738 N N . ARG A 1 92 ? -4.314 -4.156 2.662 1.00 84.50 92 ARG A N 1
ATOM 739 C CA . ARG A 1 92 ? -4.852 -2.795 2.678 1.00 84.50 92 ARG A CA 1
ATOM 740 C C . ARG A 1 92 ? -3.969 -1.936 3.568 1.00 84.50 92 ARG A C 1
ATOM 742 O O . ARG A 1 92 ? -3.840 -2.223 4.757 1.00 84.50 92 ARG A O 1
ATOM 749 N N . TYR A 1 93 ? -3.391 -0.889 2.992 1.00 87.00 93 TYR A N 1
ATOM 750 C CA . TYR A 1 93 ? -2.706 0.154 3.749 1.00 87.00 93 TYR A CA 1
ATOM 751 C C . TYR A 1 93 ? -3.719 1.025 4.504 1.00 87.00 93 TYR A C 1
ATOM 753 O O . TYR A 1 93 ? -4.869 1.165 4.084 1.00 87.00 93 TYR A O 1
ATOM 761 N N . GLY A 1 94 ? -3.276 1.637 5.602 1.00 86.75 94 GLY A N 1
ATOM 762 C CA . GLY A 1 94 ? -4.089 2.535 6.423 1.00 86.75 94 GLY A CA 1
ATOM 763 C C . GLY A 1 94 ? -4.682 1.879 7.672 1.00 86.75 94 GLY A C 1
ATOM 764 O O . GLY A 1 94 ? -4.550 0.679 7.914 1.00 86.75 94 GLY A O 1
ATOM 765 N N . VAL A 1 95 ? -5.321 2.703 8.502 1.00 81.44 95 VAL A N 1
ATOM 766 C CA .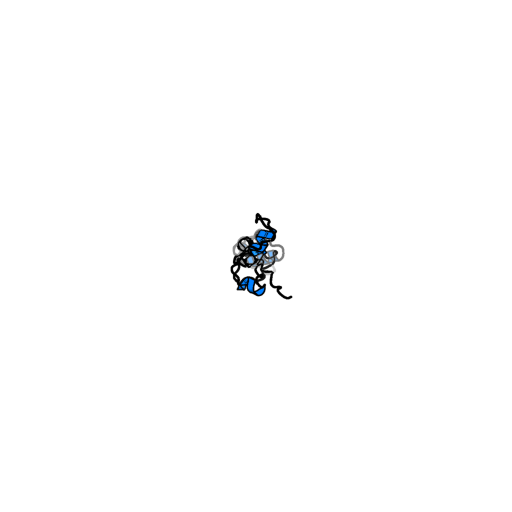 VAL A 1 95 ? -5.950 2.258 9.749 1.00 81.44 95 VAL A CA 1
ATOM 767 C C . VAL A 1 95 ? -7.306 1.643 9.418 1.00 81.44 95 VAL A C 1
ATOM 769 O O . VAL A 1 95 ? -8.200 2.321 8.913 1.00 81.44 95 VAL A O 1
ATOM 772 N N . ARG A 1 96 ? -7.480 0.351 9.713 1.00 73.50 96 ARG A N 1
ATOM 773 C CA . ARG A 1 96 ? -8.809 -0.276 9.694 1.00 73.50 96 ARG A CA 1
ATOM 774 C C . ARG A 1 96 ? -9.639 0.405 10.779 1.00 73.50 96 ARG A C 1
ATOM 776 O O . ARG A 1 96 ? -9.177 0.480 11.913 1.00 73.50 96 ARG A O 1
ATOM 783 N N . GLY A 1 97 ? -10.805 0.939 10.412 1.00 72.31 97 GLY A N 1
ATOM 784 C CA . GLY A 1 97 ? -11.627 1.771 11.294 1.00 72.31 97 GLY A CA 1
ATOM 785 C C . GLY A 1 97 ? -11.728 1.205 12.712 1.00 72.31 97 GLY A C 1
ATOM 786 O O . GLY A 1 97 ? -11.904 -0.002 12.896 1.00 72.31 97 GLY A O 1
ATOM 787 N N . ILE A 1 98 ? -11.588 2.081 13.707 1.00 68.00 98 ILE A N 1
ATOM 788 C CA . ILE A 1 98 ? -11.723 1.714 15.116 1.00 68.00 98 ILE A CA 1
ATOM 789 C C . ILE A 1 98 ? -13.165 1.245 15.308 1.00 68.00 98 ILE A C 1
ATOM 791 O O . ILE A 1 98 ? -14.099 2.046 15.268 1.00 68.00 98 ILE A O 1
ATOM 795 N N . LYS A 1 99 ? -13.360 -0.064 15.487 1.00 64.38 99 LYS A N 1
ATOM 796 C CA . LYS A 1 99 ? -14.637 -0.615 15.943 1.00 64.38 99 LYS A CA 1
ATOM 797 C C . LYS A 1 99 ? -14.812 -0.199 17.405 1.00 64.38 99 LYS A C 1
ATOM 799 O O . LYS A 1 99 ? -14.358 -0.897 18.303 1.00 64.38 99 LYS A O 1
ATOM 804 N N . GLY A 1 100 ? -15.362 0.995 17.615 1.00 71.88 100 GLY A N 1
ATOM 805 C CA . GLY A 1 100 ? -15.778 1.476 18.930 1.00 71.88 100 GLY A CA 1
ATOM 806 C C . GLY A 1 100 ? -17.083 0.823 19.391 1.00 71.88 100 GLY A C 1
ATOM 807 O O . GLY A 1 100 ? -17.487 -0.218 18.870 1.00 71.88 100 GLY A O 1
ATOM 808 N N . CYS A 1 101 ? -17.757 1.473 20.344 1.00 66.12 101 CYS A N 1
ATOM 809 C CA . CYS A 1 101 ? -19.107 1.103 20.773 1.00 66.12 101 CYS A CA 1
ATOM 810 C C . CYS A 1 101 ? -20.054 1.114 19.571 1.00 66.12 101 CYS A C 1
ATOM 812 O O . CYS A 1 101 ? -20.141 2.116 18.854 1.00 66.12 101 CYS A O 1
ATOM 814 N N . THR A 1 102 ? -20.768 0.015 19.343 1.00 82.44 102 THR A N 1
ATOM 815 C CA . THR A 1 102 ? -21.796 0.004 18.305 1.00 82.44 102 THR A CA 1
ATOM 816 C C . THR A 1 102 ? -23.036 0.743 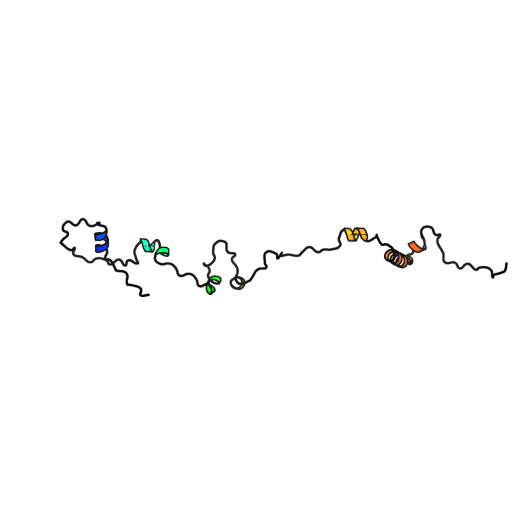18.806 1.00 82.44 102 THR A C 1
ATOM 818 O O . THR A 1 102 ? -23.303 0.794 20.006 1.00 82.44 102 THR A O 1
ATOM 821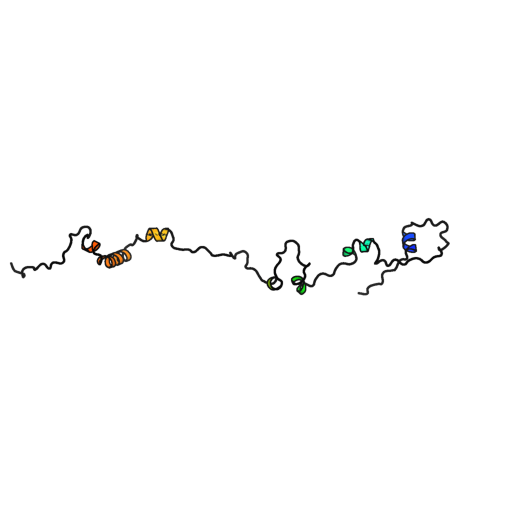 N N . ALA A 1 103 ? -23.842 1.292 17.893 1.00 82.69 103 ALA A N 1
ATOM 822 C CA . ALA A 1 103 ? -25.123 1.902 18.264 1.00 82.69 103 ALA A CA 1
ATOM 823 C C . ALA A 1 103 ? -26.066 0.904 18.969 1.00 82.69 103 ALA A C 1
ATOM 825 O O . ALA A 1 103 ? -26.937 1.293 19.739 1.00 82.69 103 ALA A O 1
ATOM 826 N N . ALA A 1 104 ? -25.884 -0.399 18.734 1.00 86.00 104 ALA A N 1
ATOM 827 C CA . ALA A 1 104 ? -26.626 -1.432 19.442 1.00 86.00 104 ALA A CA 1
ATOM 828 C C . ALA A 1 104 ? -26.218 -1.526 20.921 1.00 86.00 104 ALA A C 1
ATOM 830 O O . ALA A 1 104 ? -27.078 -1.764 21.766 1.00 86.00 104 ALA A O 1
ATOM 831 N N . ASP A 1 105 ? -24.939 -1.322 21.238 1.00 84.56 105 ASP A N 1
ATOM 832 C CA . ASP A 1 105 ? -24.435 -1.385 22.613 1.00 84.56 105 ASP A CA 1
ATOM 833 C C . ASP A 1 105 ? -24.932 -0.192 23.436 1.00 84.56 105 ASP A C 1
ATOM 835 O O . ASP A 1 105 ? -25.329 -0.356 24.588 1.00 84.56 105 ASP A O 1
ATOM 839 N N . THR A 1 106 ? -25.006 0.999 22.829 1.00 82.81 106 THR A N 1
ATOM 840 C CA . THR A 1 106 ? -25.542 2.194 23.499 1.00 82.81 106 THR A CA 1
ATOM 841 C C . THR A 1 106 ? -27.041 2.080 23.764 1.00 82.81 106 THR A C 1
ATOM 843 O O . THR A 1 106 ? -27.495 2.421 24.853 1.00 82.81 106 THR A O 1
ATOM 846 N N . LEU A 1 107 ? -27.810 1.538 22.815 1.00 86.56 107 LEU A N 1
ATOM 847 C CA . LEU A 1 107 ? -29.249 1.319 22.986 1.00 86.56 107 LEU A CA 1
ATOM 848 C C . LEU A 1 107 ? -29.570 0.239 24.033 1.00 86.56 107 LEU A C 1
ATOM 850 O O . LEU A 1 107 ? -30.634 0.280 24.644 1.00 86.56 107 LEU A O 1
ATOM 854 N N . LYS A 1 108 ? -28.662 -0.718 24.261 1.00 87.69 108 LYS A N 1
ATOM 855 C CA . LYS A 1 108 ? -28.850 -1.814 25.226 1.00 87.69 108 LYS A CA 1
ATOM 856 C C . LYS A 1 108 ? -28.374 -1.500 26.642 1.00 87.69 108 LYS A C 1
ATOM 858 O O . LYS A 1 108 ? -28.655 -2.289 27.538 1.00 87.69 108 LYS A O 1
ATOM 863 N N . ALA A 1 109 ? -27.695 -0.376 26.870 1.00 81.88 109 ALA A N 1
ATOM 864 C CA . ALA A 1 109 ? -27.064 -0.067 28.155 1.00 81.88 109 ALA A CA 1
ATOM 865 C C . ALA A 1 109 ? -28.036 -0.051 29.357 1.00 81.88 109 ALA A C 1
ATOM 867 O O . ALA A 1 109 ? -27.618 -0.337 30.473 1.00 81.88 109 ALA A O 1
ATOM 868 N N . GLY A 1 110 ? -29.326 0.232 29.134 1.00 79.25 110 GLY A N 1
ATOM 869 C CA . GLY A 1 110 ? -30.370 0.193 30.170 1.00 79.25 110 GLY A CA 1
ATOM 870 C C . GLY A 1 110 ? -31.223 -1.082 30.192 1.00 79.25 110 GLY A C 1
ATOM 871 O O . GLY A 1 110 ? -32.055 -1.241 31.078 1.00 79.25 110 GLY A O 1
ATOM 872 N N . ALA A 1 111 ? -31.043 -1.993 29.233 1.00 86.06 111 ALA A N 1
ATOM 873 C CA . ALA A 1 111 ? -31.831 -3.219 29.113 1.00 86.06 111 ALA A CA 1
ATOM 874 C C . ALA A 1 111 ? -31.157 -4.371 29.877 1.00 86.06 111 ALA A C 1
ATOM 876 O O . ALA A 1 111 ? -30.661 -5.334 29.286 1.00 86.06 111 ALA A O 1
ATOM 877 N N . LEU A 1 112 ? -31.093 -4.240 31.201 1.00 87.19 112 LEU A N 1
ATOM 878 C CA . LEU A 1 112 ? -30.599 -5.288 32.092 1.00 87.19 112 LEU A CA 1
ATOM 879 C C . LEU A 1 112 ? -31.757 -6.210 32.481 1.00 87.19 112 LEU A C 1
ATOM 881 O O . LEU A 1 112 ? -32.855 -5.739 32.745 1.00 87.19 112 LEU A O 1
ATOM 885 N N . PHE A 1 113 ? -31.504 -7.518 32.539 1.00 90.12 113 PHE A N 1
ATOM 886 C CA . PHE A 1 113 ? -32.521 -8.507 32.902 1.00 90.12 113 PHE A CA 1
ATOM 887 C C . PHE A 1 113 ? -32.007 -9.471 33.976 1.00 90.12 113 PHE A C 1
ATOM 889 O O . PHE A 1 113 ? -30.826 -9.839 34.005 1.00 90.12 113 PHE A O 1
ATOM 896 N N . GLY A 1 114 ? -32.913 -9.917 34.848 1.00 92.81 114 GLY A N 1
ATOM 897 C CA . GLY A 1 114 ? -32.672 -10.992 35.811 1.00 92.81 114 GLY A CA 1
ATOM 898 C C . GLY A 1 114 ? -31.605 -10.639 36.848 1.00 92.81 114 GLY A C 1
ATOM 899 O O . GLY A 1 114 ? -31.732 -9.672 37.594 1.00 92.81 114 GLY A O 1
ATOM 900 N N . VAL A 1 115 ? -30.528 -11.429 36.913 1.00 92.75 115 VAL A N 1
ATOM 901 C CA . VAL A 1 115 ? -29.470 -11.255 37.927 1.00 92.75 115 VAL A CA 1
ATOM 902 C C . VAL A 1 115 ? -28.729 -9.925 37.764 1.00 92.75 115 VAL A C 1
ATOM 904 O O . VAL A 1 115 ? -28.294 -9.344 38.757 1.00 92.75 115 VAL A O 1
ATOM 907 N N . ALA A 1 116 ? -28.569 -9.440 36.530 1.00 90.94 116 ALA A N 1
ATOM 908 C CA . ALA A 1 116 ? -27.875 -8.180 36.272 1.00 90.94 116 ALA A CA 1
ATOM 909 C C . ALA A 1 116 ? -28.685 -6.979 36.778 1.00 90.94 116 ALA A C 1
ATOM 911 O O . ALA A 1 116 ? -28.137 -6.110 37.450 1.00 90.94 116 ALA A O 1
ATOM 912 N N . GLU A 1 117 ? -29.993 -6.985 36.525 1.00 93.38 117 GLU A N 1
ATOM 913 C CA . GLU A 1 117 ? -30.928 -5.980 37.032 1.00 93.38 117 GLU A CA 1
ATOM 914 C C . GLU A 1 117 ? -30.978 -6.000 38.563 1.00 93.38 117 GLU A C 1
ATOM 916 O O . GLU A 1 117 ? -30.838 -4.959 39.199 1.00 93.38 117 GLU A O 1
ATOM 921 N N . TYR A 1 118 ? -31.061 -7.191 39.166 1.00 93.75 118 TYR A N 1
ATOM 922 C CA . TYR A 1 118 ? -31.048 -7.329 40.621 1.00 93.75 118 TYR A CA 1
ATOM 923 C C . TYR A 1 118 ? -29.765 -6.765 41.239 1.00 93.75 118 TYR A C 1
ATOM 925 O O . TYR A 1 118 ? -29.828 -5.965 42.171 1.00 93.75 118 TYR A O 1
ATOM 933 N N . LYS A 1 119 ? -28.593 -7.110 40.690 1.00 95.56 119 LYS A N 1
ATOM 934 C CA . LYS A 1 119 ? -27.311 -6.557 41.154 1.00 95.56 119 LYS A CA 1
ATOM 935 C C . LYS A 1 119 ? -27.272 -5.037 41.039 1.00 95.56 119 LYS A C 1
ATOM 937 O O . LYS A 1 119 ? -26.788 -4.392 41.967 1.00 95.56 119 LYS A O 1
ATOM 942 N N . ASN A 1 120 ? -27.795 -4.484 39.944 1.00 93.44 120 ASN A N 1
ATOM 943 C CA . ASN A 1 120 ? -27.865 -3.040 39.768 1.00 93.44 120 ASN A CA 1
ATOM 944 C C . ASN A 1 120 ? -28.793 -2.412 40.817 1.00 93.44 120 ASN A C 1
ATOM 946 O O . ASN A 1 120 ? -28.380 -1.508 41.529 1.00 93.44 120 ASN A O 1
ATOM 950 N N . SER A 1 121 ? -29.979 -2.984 41.039 1.00 91.50 121 SER A N 1
ATOM 951 C CA . SER A 1 121 ? -30.915 -2.509 42.065 1.00 91.50 121 SER A CA 1
ATOM 952 C C . SER A 1 121 ? -30.320 -2.541 43.479 1.00 91.50 121 SER A C 1
ATOM 954 O O . SER A 1 121 ? -30.503 -1.600 44.246 1.00 91.50 121 SER A O 1
ATOM 956 N N . CYS A 1 122 ? -29.543 -3.576 43.826 1.00 94.00 122 CYS A N 1
ATOM 957 C CA . CYS A 1 122 ? -28.850 -3.645 45.111 1.00 94.00 122 CYS A CA 1
ATOM 958 C C . CYS A 1 122 ? -27.761 -2.576 45.235 1.00 94.00 122 CYS A C 1
ATOM 960 O O . CYS A 1 122 ? -27.604 -1.997 46.308 1.00 94.00 122 CYS A O 1
ATOM 962 N N . ALA A 1 123 ? -27.008 -2.320 44.161 1.00 94.06 123 ALA A N 1
ATOM 963 C CA . ALA A 1 123 ? -25.981 -1.282 44.153 1.00 94.06 123 ALA A CA 1
ATOM 964 C C . ALA A 1 123 ? -26.604 0.116 44.295 1.00 94.06 123 ALA A C 1
ATOM 966 O O . ALA A 1 123 ? -26.133 0.939 45.079 1.00 94.06 123 ALA A O 1
ATOM 967 N N . GLU A 1 124 ? -27.710 0.355 43.592 1.00 93.06 124 GLU A N 1
ATOM 968 C CA . GLU A 1 124 ? -28.429 1.627 43.595 1.00 93.06 124 GLU A CA 1
ATOM 969 C C . GLU A 1 124 ? -29.296 1.828 44.850 1.00 93.06 124 GLU A C 1
ATOM 971 O O . GLU A 1 124 ? -29.680 2.956 45.154 1.00 93.06 124 GLU A O 1
ATOM 976 N N . ALA A 1 125 ? -29.584 0.784 45.637 1.00 91.19 125 ALA A N 1
ATOM 977 C CA . ALA A 1 125 ? -30.380 0.881 46.871 1.00 91.19 125 ALA A CA 1
ATOM 978 C C . ALA A 1 125 ? -29.764 1.813 47.935 1.00 91.19 125 ALA A C 1
ATOM 980 O O . ALA A 1 125 ? -30.436 2.245 48.874 1.00 91.19 125 ALA A O 1
ATOM 981 N N . ILE A 1 126 ? -28.473 2.132 47.805 1.00 93.50 126 ILE A N 1
ATOM 982 C CA . ILE A 1 126 ? -27.776 3.079 48.680 1.00 93.50 126 ILE A CA 1
ATOM 983 C C . ILE A 1 126 ? -28.248 4.518 48.421 1.00 93.50 126 ILE A C 1
ATOM 985 O O . ILE A 1 126 ? -28.223 5.331 49.354 1.00 93.50 126 ILE A O 1
ATOM 989 N N . TYR A 1 127 ? -28.701 4.823 47.201 1.00 94.31 127 TYR A N 1
ATOM 990 C CA . TYR A 1 127 ? -29.094 6.166 46.787 1.00 94.31 127 TYR A CA 1
ATOM 991 C C . TYR A 1 127 ? -30.302 6.695 47.558 1.00 94.31 127 TYR A C 1
ATOM 993 O O . TYR A 1 127 ? -31.214 5.962 47.939 1.00 94.31 127 TYR A O 1
ATOM 1001 N N . GLU A 1 128 ? -30.288 8.005 47.794 1.00 92.50 128 GLU A N 1
ATOM 1002 C CA . GLU A 1 128 ? -31.299 8.698 48.589 1.00 92.50 128 GLU A CA 1
ATOM 1003 C C . GLU A 1 128 ? -32.679 8.664 47.927 1.00 92.50 128 GLU A C 1
ATOM 1005 O O . GLU A 1 128 ? -33.663 8.384 48.607 1.00 92.50 128 GLU A O 1
ATOM 1010 N N . SER A 1 129 ? -32.742 8.825 46.603 1.00 92.75 129 SER A N 1
ATOM 1011 C CA . SER A 1 129 ? -33.980 8.700 45.825 1.00 92.75 129 SER A CA 1
ATOM 1012 C C . SER A 1 129 ? -34.633 7.328 46.006 1.00 92.75 129 SER A C 1
ATOM 1014 O O . SER A 1 129 ? -35.819 7.247 46.302 1.00 92.75 129 SER A O 1
ATOM 1016 N N . ASN A 1 130 ? -33.854 6.243 45.951 1.00 90.94 130 ASN A N 1
ATOM 1017 C CA . ASN A 1 130 ? -34.367 4.884 46.162 1.00 90.94 130 ASN A CA 1
ATOM 1018 C C . ASN A 1 130 ? -34.874 4.641 47.594 1.00 90.94 130 ASN A C 1
ATOM 1020 O O . ASN A 1 130 ? -35.731 3.782 47.808 1.00 90.94 130 ASN A O 1
ATOM 1024 N N . LYS A 1 131 ? -34.367 5.389 48.582 1.00 89.88 131 LYS A N 1
ATOM 1025 C CA . LYS A 1 131 ? -34.825 5.311 49.977 1.00 89.88 131 LYS A CA 1
ATOM 1026 C C . LYS A 1 131 ? -36.063 6.167 50.230 1.00 89.88 131 LYS A C 1
ATOM 1028 O O . LYS A 1 131 ? -36.931 5.740 50.986 1.00 89.88 131 LYS A O 1
ATOM 1033 N N . GLN A 1 132 ? -36.131 7.358 49.636 1.00 90.88 132 GLN A N 1
ATOM 1034 C CA . GLN A 1 132 ? -37.201 8.336 49.858 1.00 90.88 132 GLN A CA 1
ATOM 1035 C C . GLN A 1 132 ? -38.428 8.096 48.978 1.00 90.88 132 GLN A C 1
ATOM 1037 O O . GLN A 1 132 ? -39.553 8.289 49.437 1.00 90.88 132 GLN A O 1
ATOM 1042 N N . GLU A 1 133 ? -38.217 7.618 47.754 1.00 91.06 133 GLU A N 1
ATOM 1043 C CA . GLU A 1 133 ? -39.245 7.479 46.723 1.00 91.06 133 GLU A CA 1
ATOM 1044 C C . GLU A 1 133 ? -39.365 6.033 46.192 1.00 91.06 133 GLU A C 1
ATOM 1046 O O . GLU A 1 133 ? -39.376 5.813 44.978 1.00 91.06 133 GLU A O 1
ATOM 1051 N N . PRO A 1 134 ? -39.460 4.999 47.055 1.00 91.25 134 PRO A N 1
ATOM 1052 C CA . PRO A 1 134 ? -39.643 3.641 46.570 1.00 91.25 134 PRO A CA 1
ATOM 1053 C C . PRO A 1 134 ? -41.035 3.486 45.941 1.00 91.25 134 PRO A C 1
ATOM 1055 O O . PRO A 1 134 ? -42.064 3.676 46.592 1.00 91.25 134 PRO A O 1
ATOM 1058 N N . LEU A 1 135 ? -41.082 3.092 44.667 1.00 89.44 135 LEU A N 1
ATOM 1059 C CA . LEU A 1 135 ? -42.345 2.920 43.950 1.00 89.44 135 LEU A CA 1
ATOM 1060 C C . LEU A 1 135 ? -43.254 1.903 44.663 1.00 89.44 135 LEU A C 1
ATOM 1062 O O . LEU A 1 135 ? -42.854 0.773 44.949 1.00 89.44 135 LEU A O 1
ATOM 1066 N N . GLY A 1 136 ? -44.494 2.309 44.943 1.00 90.62 136 GLY A N 1
ATOM 1067 C CA . GLY A 1 136 ? -45.500 1.456 45.583 1.00 90.62 136 GLY A CA 1
ATOM 1068 C C . GLY A 1 136 ? -45.265 1.182 47.073 1.00 90.62 136 GLY A C 1
ATOM 1069 O O . GLY A 1 136 ? -46.001 0.388 47.656 1.00 90.62 136 GLY A O 1
ATOM 1070 N N . LYS A 1 137 ? -44.275 1.825 47.707 1.00 89.19 137 LYS A N 1
ATOM 1071 C CA . LYS A 1 137 ? -44.021 1.714 49.148 1.00 89.19 137 LYS A CA 1
ATOM 1072 C C . LYS A 1 137 ? -44.017 3.100 49.799 1.00 89.19 137 LYS A C 1
ATOM 1074 O O . LYS A 1 137 ? -43.551 4.060 49.194 1.00 89.19 137 LYS A O 1
ATOM 1079 N N . PRO A 1 138 ? -44.526 3.234 51.033 1.00 89.44 138 PRO A N 1
ATOM 1080 C CA . PRO A 1 138 ? -44.386 4.477 51.776 1.00 89.44 138 PRO A CA 1
ATOM 1081 C C . PRO A 1 138 ? -42.927 4.686 52.202 1.00 89.44 138 PRO A C 1
ATOM 1083 O O . PRO A 1 138 ? -42.169 3.729 52.369 1.00 89.44 138 PRO A O 1
ATOM 1086 N N . TYR A 1 139 ? -42.552 5.942 52.437 1.00 91.44 139 TYR A N 1
ATOM 1087 C CA . TYR A 1 139 ? -41.227 6.286 52.946 1.00 91.44 139 TYR A CA 1
ATOM 1088 C C . TYR A 1 139 ? -41.006 5.735 54.365 1.00 91.44 139 TYR A C 1
ATOM 1090 O O . TYR A 1 139 ? -41.731 6.083 55.303 1.00 91.44 139 TYR A O 1
ATOM 1098 N N . ILE A 1 140 ? -39.982 4.893 54.535 1.00 88.12 140 ILE A N 1
ATOM 1099 C CA . ILE A 1 140 ? -39.628 4.281 55.822 1.00 88.12 140 ILE A CA 1
ATOM 1100 C C . ILE A 1 140 ? -38.564 5.140 56.509 1.00 88.12 140 ILE A C 1
ATOM 1102 O O . ILE A 1 140 ? -37.412 5.180 56.091 1.00 88.12 140 ILE A O 1
ATOM 1106 N N . ARG A 1 141 ? -38.941 5.788 57.616 1.00 87.50 141 ARG A N 1
ATOM 1107 C CA . ARG A 1 141 ? -38.061 6.688 58.389 1.00 87.50 141 ARG A CA 1
ATOM 1108 C C . ARG A 1 141 ? -37.074 5.977 59.326 1.00 87.50 141 ARG A C 1
ATOM 1110 O O . ARG A 1 141 ? -36.311 6.642 60.016 1.00 87.50 141 ARG A O 1
ATOM 1117 N N . GLY A 1 142 ? -37.109 4.644 59.385 1.00 86.62 142 GLY A N 1
ATOM 1118 C CA . GLY A 1 142 ? -36.223 3.845 60.242 1.00 86.62 142 GLY A CA 1
ATOM 1119 C C . GLY A 1 142 ? -36.568 3.883 61.735 1.00 86.62 142 GLY A C 1
ATOM 1120 O O . GLY A 1 142 ? -35.701 3.639 62.566 1.00 86.62 142 GLY A O 1
ATOM 1121 N N . HIS A 1 143 ? -37.812 4.207 62.098 1.00 89.31 143 HIS A N 1
ATOM 1122 C CA . HIS A 1 143 ? -38.254 4.157 63.492 1.00 89.31 143 HIS A CA 1
ATOM 1123 C C . HIS A 1 143 ? -38.483 2.709 63.943 1.00 89.31 143 HIS A C 1
ATOM 1125 O O . HIS A 1 143 ? -39.225 1.969 63.296 1.00 89.31 143 HIS A O 1
ATOM 1131 N N . GLU A 1 144 ? -37.893 2.323 65.074 1.00 86.06 144 GLU A N 1
ATOM 1132 C CA . GLU A 1 144 ? -38.186 1.044 65.720 1.00 86.06 144 GLU A CA 1
ATOM 1133 C C . GLU A 1 144 ? -39.549 1.105 66.415 1.00 86.06 144 GLU A C 1
ATOM 1135 O O . GLU A 1 144 ? -39.779 1.916 67.318 1.00 86.06 144 GLU A O 1
ATOM 1140 N N . LEU A 1 145 ? -40.466 0.236 65.992 1.00 82.88 145 LEU A N 1
ATOM 1141 C CA . LEU A 1 145 ? -41.753 0.072 66.655 1.00 82.88 145 LEU A CA 1
ATOM 1142 C C . LEU A 1 145 ? -41.556 -0.811 67.889 1.00 82.88 145 LEU A C 1
ATOM 1144 O O . LEU A 1 145 ? -41.272 -2.002 67.773 1.00 82.88 145 LEU A O 1
ATOM 1148 N N . LYS A 1 146 ? -41.719 -0.233 69.082 1.00 81.94 146 LYS A N 1
ATOM 1149 C CA . LYS A 1 146 ? -41.791 -1.014 70.321 1.00 81.94 146 LYS A CA 1
ATOM 1150 C C . LYS A 1 146 ? -43.142 -1.713 70.367 1.00 81.94 146 LYS A C 1
ATOM 1152 O O . LYS A 1 146 ? -44.159 -1.079 70.641 1.00 81.94 146 LYS A O 1
ATOM 1157 N N . MET A 1 147 ? -43.144 -3.009 70.083 1.00 74.62 147 MET A N 1
ATOM 1158 C CA . MET A 1 147 ? -44.300 -3.852 70.365 1.00 74.62 147 MET A CA 1
ATOM 1159 C C . MET A 1 147 ? -44.456 -3.975 71.884 1.00 74.62 147 MET A C 1
ATOM 1161 O O . MET A 1 147 ? -43.464 -4.055 72.614 1.00 74.62 147 MET A O 1
ATOM 1165 N N . LEU A 1 148 ? -45.699 -3.962 72.363 1.00 75.38 148 LEU A N 1
ATOM 1166 C CA . LEU A 1 148 ? -45.997 -4.335 73.745 1.00 75.38 148 LEU A CA 1
ATOM 1167 C C . LEU A 1 148 ? -45.539 -5.792 73.966 1.00 75.38 148 LEU A C 1
ATOM 1169 O O . LEU A 1 148 ? -45.646 -6.593 73.034 1.00 75.38 148 LEU A O 1
ATOM 1173 N N . PRO A 1 149 ? -45.004 -6.143 75.150 1.00 76.12 149 PRO A N 1
ATOM 1174 C CA . PRO A 1 149 ? -44.648 -7.526 75.454 1.00 76.12 149 PRO A CA 1
ATOM 1175 C C . PRO A 1 149 ? -45.881 -8.424 75.297 1.00 76.12 149 PRO A C 1
ATOM 1177 O O . PRO A 1 149 ? -46.981 -8.020 75.673 1.00 76.12 149 PRO A O 1
ATOM 1180 N N . GLU A 1 150 ? -45.694 -9.607 74.704 1.00 64.88 150 GLU A N 1
ATOM 1181 C CA . GLU A 1 150 ? -46.761 -10.575 74.420 1.00 64.88 150 GLU A CA 1
ATOM 1182 C C . GLU A 1 150 ? -47.639 -10.799 75.665 1.00 64.88 150 GLU A C 1
ATOM 1184 O O . GLU A 1 150 ? -47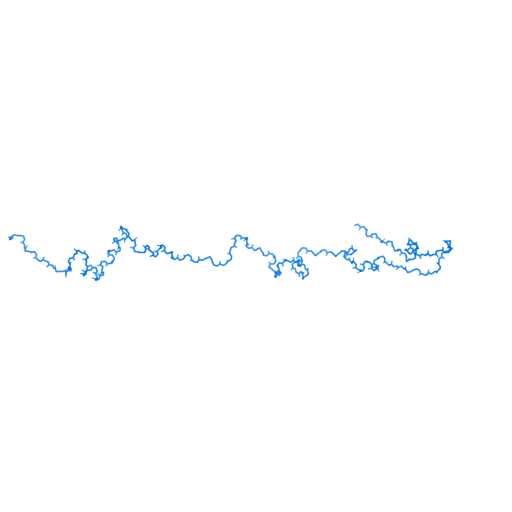.166 -11.341 76.664 1.00 64.88 150 GLU A O 1
ATOM 1189 N N . GLY A 1 151 ? -48.905 -10.358 75.621 1.00 61.62 151 GLY A N 1
ATOM 1190 C CA . GLY A 1 151 ? -49.857 -10.580 76.718 1.00 61.62 151 GLY A CA 1
ATOM 1191 C C . GLY A 1 151 ? -50.811 -9.440 77.105 1.00 61.62 151 GLY A C 1
ATOM 1192 O O . GLY A 1 151 ? -51.262 -9.443 78.248 1.00 61.62 151 GLY A O 1
ATOM 1193 N N . PHE A 1 152 ? -51.147 -8.506 76.208 1.00 48.72 152 PHE A N 1
ATOM 1194 C CA . PHE A 1 152 ? -52.330 -7.638 76.350 1.00 48.72 152 PHE A CA 1
ATOM 1195 C C . PHE A 1 152 ? -53.321 -7.889 75.216 1.00 48.72 152 PHE A C 1
ATOM 1197 O O . PHE A 1 152 ? -52.861 -7.949 74.053 1.00 48.72 152 PHE A O 1
#

pLDDT: mean 80.58, std 11.86, range [33.66, 95.56]